Protein AF-A0A1F7LP90-F1 (afdb_monomer_lite)

Radius of gyration: 12.47 Å; chains: 1; bounding box: 36×33×29 Å

Structure (mmCIF, N/CA/C/O backbone):
data_AF-A0A1F7LP90-F1
#
_entry.id   AF-A0A1F7LP90-F1
#
loop_
_atom_site.group_PDB
_atom_site.id
_atom_site.type_symbol
_atom_site.label_atom_id
_atom_site.label_alt_id
_atom_site.label_comp_id
_atom_site.label_asym_id
_atom_site.label_entity_id
_atom_site.label_seq_id
_atom_site.pdbx_PDB_ins_code
_atom_site.Cartn_x
_atom_site.Cartn_y
_atom_site.Cartn_z
_atom_site.occupancy
_atom_site.B_iso_or_equiv
_atom_site.auth_seq_id
_atom_site.auth_comp_id
_atom_site.auth_asym_id
_atom_site.auth_atom_id
_atom_site.pdbx_PDB_model_num
ATOM 1 N N . MET A 1 1 ? -10.180 -20.542 -6.041 1.00 53.03 1 MET A N 1
ATOM 2 C CA . MET A 1 1 ? -10.429 -19.381 -5.157 1.00 53.03 1 MET A CA 1
ATOM 3 C C . MET A 1 1 ? -9.610 -18.208 -5.673 1.00 53.03 1 MET A C 1
ATOM 5 O O . MET A 1 1 ? -8.458 -18.454 -6.013 1.00 53.03 1 MET A O 1
ATOM 9 N N . PRO A 1 2 ? -10.156 -16.986 -5.789 1.00 72.31 2 PRO A N 1
ATOM 10 C CA . PRO A 1 2 ? -9.343 -15.823 -6.135 1.00 72.31 2 PRO A CA 1
ATOM 11 C C . PRO A 1 2 ? -8.378 -15.505 -4.983 1.00 72.31 2 PRO A C 1
ATOM 13 O O . PRO A 1 2 ? -8.779 -15.506 -3.820 1.00 72.31 2 PRO A O 1
ATOM 16 N N . VAL A 1 3 ? -7.107 -15.271 -5.311 1.00 78.69 3 VAL A N 1
ATOM 17 C CA . VAL A 1 3 ? -6.059 -14.863 -4.361 1.00 78.69 3 VAL A CA 1
ATOM 18 C C . VAL A 1 3 ? -5.804 -13.360 -4.470 1.00 78.69 3 VAL A C 1
ATOM 20 O O . VAL A 1 3 ? -6.022 -12.764 -5.525 1.00 78.69 3 VAL A O 1
ATOM 23 N N . ALA A 1 4 ? -5.361 -12.738 -3.375 1.00 84.75 4 ALA A N 1
ATOM 24 C CA . ALA A 1 4 ? -5.007 -11.322 -3.364 1.00 84.75 4 ALA A CA 1
ATOM 25 C C . ALA A 1 4 ? -3.843 -11.049 -4.331 1.00 84.75 4 ALA A C 1
ATOM 27 O O . ALA A 1 4 ? -2.809 -11.710 -4.275 1.00 84.75 4 ALA A O 1
ATOM 28 N N . THR A 1 5 ? -4.020 -10.066 -5.211 1.00 92.12 5 THR A N 1
ATOM 29 C CA . THR A 1 5 ? -2.978 -9.599 -6.142 1.00 92.12 5 THR A CA 1
ATOM 30 C C . THR A 1 5 ? -2.062 -8.563 -5.478 1.00 92.12 5 THR A C 1
ATOM 32 O O . THR A 1 5 ? -2.381 -8.036 -4.408 1.00 92.12 5 THR A O 1
ATOM 35 N N . THR A 1 6 ? -0.947 -8.218 -6.126 1.00 94.31 6 THR A N 1
ATOM 36 C CA . THR A 1 6 ? 0.036 -7.234 -5.636 1.00 94.31 6 THR A CA 1
ATOM 37 C C . THR A 1 6 ? -0.615 -5.912 -5.226 1.00 94.31 6 THR A C 1
ATOM 39 O O . THR A 1 6 ? -0.371 -5.429 -4.121 1.00 94.31 6 THR A O 1
ATOM 42 N N . GLY A 1 7 ? -1.527 -5.368 -6.041 1.00 94.31 7 GLY A N 1
ATOM 43 C CA . GLY A 1 7 ? -2.256 -4.142 -5.693 1.00 94.31 7 GLY A CA 1
ATOM 44 C C . GLY A 1 7 ? -3.084 -4.248 -4.402 1.00 94.31 7 GLY A C 1
ATOM 45 O O . GLY A 1 7 ? -3.140 -3.302 -3.617 1.00 94.31 7 GLY A O 1
ATOM 46 N N . HIS A 1 8 ? -3.680 -5.413 -4.120 1.00 95.12 8 HIS A N 1
ATOM 47 C CA . HIS A 1 8 ? -4.419 -5.637 -2.871 1.00 95.12 8 HIS A CA 1
ATOM 48 C C . HIS A 1 8 ? -3.479 -5.692 -1.662 1.00 95.12 8 HIS A C 1
ATOM 50 O O . HIS A 1 8 ? -3.808 -5.164 -0.599 1.00 95.12 8 HIS A O 1
ATOM 56 N N . LEU A 1 9 ? -2.299 -6.298 -1.824 1.00 94.69 9 LEU A N 1
ATOM 57 C CA . LEU A 1 9 ? -1.286 -6.357 -0.772 1.00 94.69 9 LEU A CA 1
ATOM 58 C C . LEU A 1 9 ? -0.732 -4.965 -0.451 1.00 94.69 9 LEU A C 1
ATOM 60 O O . LEU A 1 9 ? -0.607 -4.622 0.722 1.00 94.69 9 LEU A O 1
ATOM 64 N N . ILE A 1 10 ? -0.484 -4.135 -1.468 1.00 94.56 10 ILE A N 1
ATOM 65 C CA . ILE A 1 10 ? -0.075 -2.733 -1.289 1.00 94.56 10 ILE A CA 1
ATOM 66 C C . ILE A 1 10 ? -1.136 -1.964 -0.494 1.00 94.56 10 ILE A C 1
ATOM 68 O O . ILE A 1 10 ? -0.812 -1.332 0.513 1.00 94.56 10 ILE A O 1
ATOM 72 N N . ALA A 1 11 ? -2.408 -2.059 -0.891 1.00 95.06 11 ALA A N 1
ATOM 73 C CA . ALA A 1 11 ? -3.508 -1.399 -0.189 1.00 95.06 11 ALA A CA 1
ATOM 74 C C . ALA A 1 11 ? -3.604 -1.840 1.281 1.00 95.06 11 ALA A C 1
ATOM 76 O O . ALA A 1 11 ? -3.773 -1.009 2.175 1.00 95.06 11 ALA A O 1
ATOM 77 N N . LEU A 1 12 ? -3.444 -3.140 1.550 1.00 93.44 12 LEU A N 1
ATOM 78 C CA . LEU A 1 12 ? -3.467 -3.667 2.910 1.00 93.44 12 LEU A CA 1
ATOM 79 C C . LEU A 1 12 ? -2.280 -3.168 3.738 1.00 93.44 12 LEU A C 1
ATOM 81 O O . LEU A 1 12 ? -2.457 -2.829 4.904 1.00 93.44 12 LEU A O 1
ATOM 85 N N . LYS A 1 13 ? -1.086 -3.084 3.147 1.00 92.00 13 LYS A N 1
ATOM 86 C CA . LYS A 1 13 ? 0.098 -2.546 3.821 1.00 92.00 13 LYS A CA 1
ATOM 87 C C . LYS A 1 13 ? -0.061 -1.064 4.157 1.00 92.00 13 LYS A C 1
ATOM 89 O O . LYS A 1 13 ? 0.259 -0.687 5.276 1.00 92.00 13 LYS A O 1
ATOM 94 N N . ILE A 1 14 ? -0.644 -0.250 3.272 1.00 92.44 14 ILE A N 1
ATOM 95 C CA . ILE A 1 14 ? -1.012 1.144 3.587 1.00 92.44 14 ILE A CA 1
ATOM 96 C C . ILE A 1 14 ? -2.031 1.195 4.738 1.00 92.44 14 ILE A C 1
ATOM 98 O O . ILE A 1 14 ? -1.835 1.911 5.722 1.00 92.44 14 ILE A O 1
ATOM 102 N N . LEU A 1 15 ? -3.088 0.379 4.679 1.00 91.38 15 LEU A N 1
ATOM 103 C CA . LEU A 1 15 ? -4.108 0.312 5.731 1.00 91.38 15 LEU A CA 1
ATOM 104 C C . LEU A 1 15 ? -3.554 -0.157 7.088 1.00 91.38 15 LEU A C 1
ATOM 106 O O . LEU A 1 15 ? -4.018 0.312 8.127 1.00 91.38 15 LEU A O 1
ATOM 110 N N . AL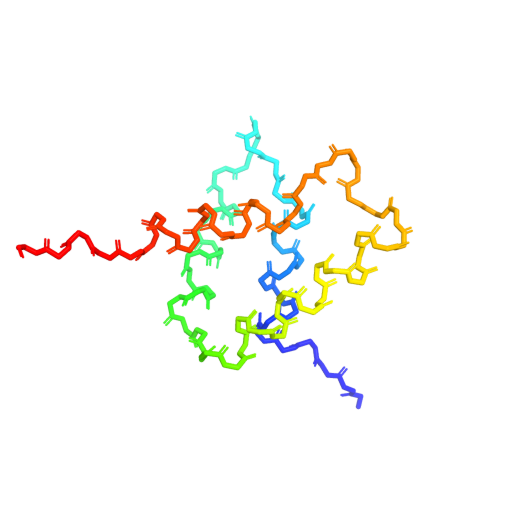A A 1 16 ? -2.594 -1.079 7.095 1.00 87.62 16 ALA A N 1
ATOM 111 C CA . ALA A 1 16 ? -2.002 -1.639 8.308 1.00 87.62 16 ALA A CA 1
ATOM 112 C C . ALA A 1 16 ? -0.833 -0.810 8.857 1.00 87.62 16 ALA A C 1
ATOM 114 O O . ALA A 1 16 ? -0.434 -1.026 9.999 1.00 87.62 16 ALA A O 1
ATOM 115 N N . ARG A 1 17 ? -0.299 0.128 8.065 1.00 80.44 17 ARG A N 1
ATOM 116 C CA . ARG A 1 17 ? 0.873 0.932 8.412 1.00 80.44 17 ARG A CA 1
ATOM 117 C C . ARG A 1 17 ? 0.670 1.665 9.738 1.00 80.44 17 ARG A C 1
ATOM 119 O O . ARG A 1 17 ? -0.209 2.516 9.834 1.00 80.44 17 ARG A O 1
ATOM 126 N N . ASP A 1 18 ? 1.507 1.364 10.723 1.00 69.44 18 ASP A N 1
ATOM 127 C CA . ASP A 1 18 ? 1.663 2.141 11.952 1.00 69.44 18 ASP A CA 1
ATOM 128 C C . ASP A 1 18 ? 3.095 2.686 11.992 1.00 69.44 18 ASP A C 1
ATOM 130 O O . ASP A 1 18 ? 4.045 1.971 12.325 1.00 69.44 18 ASP A O 1
ATOM 134 N N . ASP A 1 19 ? 3.251 3.959 11.621 1.00 57.97 19 ASP A N 1
ATOM 135 C CA . ASP A 1 19 ? 4.555 4.627 11.549 1.00 57.97 19 ASP A CA 1
ATOM 136 C C . ASP A 1 19 ? 5.241 4.757 12.924 1.00 57.97 19 ASP A C 1
ATOM 138 O O . ASP A 1 19 ? 6.423 5.092 12.984 1.00 57.97 19 ASP A O 1
ATOM 142 N N . ARG A 1 20 ? 4.545 4.467 14.037 1.00 57.06 20 ARG A N 1
ATOM 143 C CA . ARG A 1 20 ? 5.106 4.581 15.393 1.00 57.06 20 ARG A CA 1
ATOM 144 C C . ARG A 1 20 ? 5.766 3.298 15.897 1.00 57.06 20 ARG A C 1
ATOM 146 O O . ARG A 1 20 ? 6.553 3.387 16.836 1.00 57.06 20 ARG A O 1
ATOM 153 N N . THR A 1 21 ? 5.471 2.122 15.328 1.00 55.94 21 THR A N 1
ATOM 154 C CA . THR A 1 21 ? 5.881 0.840 15.946 1.00 55.94 21 THR A CA 1
ATOM 155 C C . THR A 1 21 ? 6.444 -0.230 15.004 1.00 55.94 21 THR A C 1
ATOM 157 O O . THR A 1 21 ? 6.927 -1.250 15.499 1.00 55.94 21 THR A O 1
ATOM 160 N N . ARG A 1 22 ? 6.437 -0.052 13.670 1.00 54.41 22 ARG A N 1
ATOM 161 C CA . ARG A 1 22 ? 6.800 -1.144 12.737 1.00 54.41 22 ARG A CA 1
ATOM 162 C C . ARG A 1 22 ? 7.714 -0.727 11.576 1.00 54.41 22 ARG A C 1
ATOM 164 O O . ARG A 1 22 ? 7.250 -0.566 10.448 1.00 54.41 22 ARG A O 1
ATOM 171 N N . PRO A 1 23 ? 9.040 -0.654 11.789 1.00 61.31 23 PRO A N 1
ATOM 172 C CA . PRO A 1 23 ? 9.997 -0.401 10.705 1.00 61.31 23 PRO A CA 1
ATOM 173 C C . PRO A 1 23 ? 9.969 -1.462 9.582 1.00 61.31 23 PRO A C 1
ATOM 175 O O . PRO A 1 23 ? 10.303 -1.148 8.442 1.00 61.31 23 PRO A O 1
ATOM 178 N N . GLN A 1 24 ? 9.532 -2.697 9.865 1.00 61.41 24 GLN A N 1
ATOM 179 C CA . GLN A 1 24 ? 9.450 -3.785 8.876 1.00 61.41 24 GLN A CA 1
ATOM 180 C C . GLN A 1 24 ? 8.315 -3.619 7.851 1.00 61.41 24 GLN A C 1
ATOM 182 O O . GLN A 1 24 ? 8.500 -3.993 6.696 1.00 61.41 24 GLN A O 1
ATOM 187 N N . ASP A 1 25 ? 7.189 -2.985 8.203 1.00 67.56 25 ASP A N 1
ATOM 188 C CA . ASP A 1 25 ? 6.074 -2.792 7.255 1.00 67.56 25 ASP A CA 1
ATOM 189 C C . ASP A 1 25 ? 6.463 -1.891 6.075 1.00 67.56 25 ASP A C 1
ATOM 191 O O . ASP A 1 25 ? 5.937 -2.031 4.968 1.00 67.56 25 ASP A O 1
ATOM 195 N N . ARG A 1 26 ? 7.444 -1.005 6.289 1.00 74.19 26 ARG A N 1
ATOM 196 C CA . ARG A 1 26 ? 8.026 -0.176 5.234 1.00 74.19 26 ARG A CA 1
ATOM 197 C C . ARG A 1 26 ? 8.829 -1.006 4.231 1.00 74.19 26 ARG A C 1
ATOM 199 O O . ARG A 1 26 ? 8.771 -0.711 3.043 1.00 74.19 26 ARG A O 1
ATOM 206 N N . VAL A 1 27 ? 9.561 -2.026 4.682 1.00 82.19 27 VAL A N 1
ATOM 207 C CA . VAL A 1 27 ? 10.401 -2.870 3.811 1.00 82.19 27 VAL A CA 1
ATOM 208 C C . VAL A 1 27 ? 9.535 -3.691 2.859 1.00 82.19 27 VAL A C 1
ATOM 210 O O . VAL A 1 27 ? 9.785 -3.693 1.654 1.00 82.19 27 VAL A O 1
ATOM 213 N N . ASP A 1 28 ? 8.469 -4.306 3.373 1.00 86.56 28 ASP A N 1
ATOM 214 C CA . ASP A 1 28 ? 7.535 -5.080 2.548 1.00 86.56 28 ASP A CA 1
ATOM 215 C C . ASP A 1 28 ? 6.853 -4.204 1.496 1.00 86.56 28 ASP A C 1
ATOM 217 O O . ASP A 1 28 ? 6.720 -4.592 0.337 1.00 86.56 28 ASP A O 1
ATOM 221 N N . LEU A 1 29 ? 6.429 -3.001 1.891 1.00 89.25 29 LEU A N 1
ATOM 222 C CA . LEU A 1 29 ? 5.761 -2.074 0.988 1.00 89.25 29 LEU A CA 1
ATOM 223 C C . LEU A 1 29 ? 6.697 -1.587 -0.130 1.00 89.25 29 LEU A C 1
ATOM 225 O O . LEU A 1 29 ? 6.274 -1.483 -1.279 1.00 89.25 29 LEU A O 1
ATOM 229 N N . VAL A 1 30 ? 7.975 -1.348 0.185 1.00 90.44 30 VAL A N 1
ATOM 230 C CA . VAL A 1 30 ? 9.023 -1.040 -0.803 1.00 90.44 30 VAL A CA 1
ATOM 231 C C . VAL A 1 30 ? 9.196 -2.188 -1.796 1.00 90.44 30 VAL A C 1
ATOM 233 O O . VAL A 1 30 ? 9.195 -1.943 -3.001 1.00 90.44 30 VAL A O 1
ATOM 236 N N . ALA A 1 31 ? 9.304 -3.427 -1.313 1.00 91.62 31 ALA A N 1
ATOM 237 C CA . ALA A 1 31 ? 9.471 -4.599 -2.170 1.00 91.62 31 ALA A CA 1
ATOM 238 C C . ALA A 1 31 ? 8.257 -4.823 -3.088 1.00 91.62 31 ALA A C 1
ATOM 240 O O . ALA A 1 31 ? 8.422 -5.039 -4.289 1.00 91.62 31 ALA A O 1
ATOM 241 N N . LEU A 1 32 ? 7.038 -4.701 -2.549 1.00 92.69 32 LEU A N 1
ATOM 242 C CA . LEU A 1 32 ? 5.805 -4.802 -3.333 1.00 92.69 32 LEU A CA 1
ATOM 243 C C . LEU A 1 32 ? 5.728 -3.717 -4.408 1.00 92.69 32 LEU A C 1
ATOM 245 O O . LEU A 1 32 ? 5.388 -4.014 -5.548 1.00 92.69 32 LEU A O 1
ATOM 249 N N . ALA A 1 33 ? 6.069 -2.474 -4.067 1.00 91.81 33 ALA A N 1
ATOM 250 C CA . ALA A 1 33 ? 6.038 -1.365 -5.014 1.00 91.81 33 ALA A CA 1
ATOM 251 C C . ALA A 1 33 ? 7.104 -1.485 -6.111 1.00 91.81 33 ALA A C 1
ATOM 253 O O . ALA A 1 33 ? 6.847 -1.093 -7.244 1.00 91.81 33 ALA A O 1
ATOM 254 N N . ALA A 1 34 ? 8.271 -2.055 -5.800 1.00 91.56 34 ALA A N 1
ATOM 255 C CA . ALA A 1 34 ? 9.309 -2.326 -6.792 1.00 91.56 34 ALA A CA 1
ATOM 256 C C . ALA A 1 34 ? 8.894 -3.412 -7.803 1.00 91.56 34 ALA A C 1
ATOM 258 O O . ALA A 1 34 ? 9.317 -3.366 -8.955 1.00 91.56 34 ALA A O 1
ATOM 259 N N . ALA A 1 35 ? 8.064 -4.373 -7.384 1.00 91.94 35 ALA A N 1
ATOM 260 C CA . ALA A 1 35 ? 7.548 -5.445 -8.237 1.00 91.94 35 ALA A CA 1
ATOM 261 C C . ALA A 1 35 ? 6.204 -5.114 -8.919 1.00 91.94 35 ALA A C 1
ATOM 263 O O . ALA A 1 35 ? 5.743 -5.882 -9.762 1.00 91.94 35 ALA A O 1
ATOM 264 N N . ALA A 1 36 ? 5.556 -4.009 -8.543 1.00 94.12 36 ALA A N 1
ATOM 265 C CA . ALA A 1 36 ? 4.226 -3.645 -9.018 1.00 94.12 36 ALA A CA 1
ATOM 266 C C . ALA A 1 36 ? 4.244 -3.120 -10.458 1.00 94.12 36 ALA A C 1
ATOM 268 O O . ALA A 1 36 ? 5.004 -2.213 -10.804 1.00 94.12 36 ALA A O 1
ATOM 269 N N . ALA A 1 37 ? 3.330 -3.626 -11.285 1.00 94.31 37 ALA A N 1
ATOM 270 C CA . ALA A 1 37 ? 3.013 -3.003 -12.560 1.00 94.31 37 ALA A CA 1
ATOM 271 C C . ALA A 1 37 ? 2.146 -1.746 -12.341 1.00 94.31 37 ALA A C 1
ATOM 273 O O . ALA A 1 37 ? 1.466 -1.628 -11.318 1.00 94.31 37 ALA A O 1
ATOM 274 N N . PRO A 1 38 ? 2.059 -0.823 -13.318 1.00 94.19 38 PRO A N 1
ATOM 275 C CA . PRO A 1 38 ? 1.164 0.333 -13.215 1.00 94.19 38 PRO A CA 1
ATOM 276 C C . PRO A 1 38 ? -0.294 -0.050 -12.902 1.00 94.19 38 PRO A C 1
ATOM 278 O O . PRO A 1 38 ? -0.956 0.620 -12.115 1.00 94.19 38 PRO A O 1
ATOM 281 N N . ALA A 1 39 ? -0.768 -1.175 -13.450 1.00 95.19 39 ALA A N 1
ATOM 282 C CA . ALA A 1 39 ? -2.102 -1.705 -13.175 1.00 95.19 39 ALA A CA 1
ATOM 283 C C . ALA A 1 39 ? -2.295 -2.129 -11.706 1.00 95.19 39 ALA A C 1
ATOM 285 O O . ALA A 1 39 ? -3.381 -1.943 -11.160 1.00 95.19 39 ALA A O 1
ATOM 286 N N . ASP A 1 40 ? -1.253 -2.641 -11.041 1.00 96.06 40 ASP A N 1
ATOM 287 C CA . ASP A 1 40 ? -1.312 -2.978 -9.615 1.00 96.06 40 ASP A CA 1
ATOM 288 C C . ASP A 1 40 ? -1.480 -1.726 -8.754 1.00 96.06 40 ASP A C 1
ATOM 290 O O . ASP A 1 40 ? -2.195 -1.756 -7.753 1.00 96.06 40 ASP A O 1
ATOM 294 N N . ILE A 1 41 ? -0.861 -0.612 -9.159 1.00 96.38 41 ILE A N 1
ATOM 295 C CA . ILE A 1 41 ? -0.999 0.668 -8.462 1.00 96.38 41 ILE A CA 1
ATOM 296 C C . ILE A 1 41 ? -2.422 1.214 -8.614 1.00 96.38 41 ILE A C 1
ATOM 298 O O . ILE A 1 41 ? -3.023 1.610 -7.616 1.00 96.38 41 ILE A O 1
ATOM 302 N N . GLU A 1 42 ? -3.007 1.170 -9.815 1.00 97.06 42 GLU A N 1
ATOM 303 C CA . GLU A 1 42 ? -4.417 1.553 -9.996 1.00 97.06 42 GLU A CA 1
ATOM 304 C C . GLU A 1 42 ? -5.358 0.669 -9.175 1.00 97.06 42 GLU A C 1
ATOM 306 O O . GLU A 1 42 ? -6.305 1.148 -8.546 1.00 97.06 42 GLU A O 1
ATOM 311 N N . GLN A 1 43 ? -5.067 -0.627 -9.106 1.00 96.94 43 GLN A N 1
ATOM 312 C CA . GLN A 1 43 ? -5.854 -1.544 -8.301 1.00 96.94 43 GLN A CA 1
ATOM 313 C C . GLN A 1 43 ? -5.696 -1.274 -6.794 1.00 96.94 43 GLN A C 1
A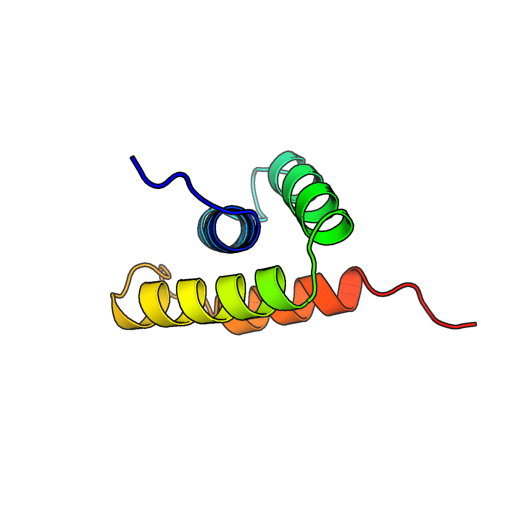TOM 315 O O . GLN A 1 43 ? -6.669 -1.381 -6.044 1.00 96.94 43 GLN A O 1
ATOM 320 N N . ALA A 1 44 ? -4.505 -0.873 -6.336 1.00 96.94 44 ALA A N 1
ATOM 321 C CA . ALA A 1 44 ? -4.289 -0.427 -4.963 1.00 96.94 44 ALA A CA 1
ATOM 322 C C . ALA A 1 44 ? -5.114 0.832 -4.652 1.00 96.94 44 ALA A C 1
ATOM 324 O O . ALA A 1 44 ? -5.784 0.880 -3.619 1.00 96.94 44 ALA A O 1
ATOM 325 N N . ARG A 1 45 ? -5.150 1.812 -5.567 1.00 97.75 45 ARG A N 1
ATOM 326 C CA . ARG A 1 45 ? -6.000 3.009 -5.433 1.00 97.75 45 ARG A CA 1
ATOM 327 C C . ARG A 1 45 ? -7.477 2.647 -5.324 1.00 97.75 45 ARG A C 1
ATOM 329 O O . ARG A 1 45 ? -8.154 3.127 -4.415 1.00 97.75 45 ARG A O 1
ATOM 336 N N . ALA A 1 46 ? -7.968 1.768 -6.197 1.00 97.56 46 ALA A N 1
ATOM 337 C CA . ALA A 1 46 ? -9.355 1.308 -6.166 1.00 97.56 46 ALA A CA 1
ATOM 338 C C . ALA A 1 46 ? -9.699 0.607 -4.839 1.00 97.56 46 ALA A C 1
ATOM 340 O O . ALA A 1 46 ? -10.735 0.888 -4.230 1.00 97.56 46 ALA A O 1
ATOM 341 N N . ALA A 1 47 ? -8.808 -0.257 -4.345 1.00 96.81 47 ALA A N 1
ATOM 342 C CA . ALA A 1 47 ? -8.987 -0.935 -3.066 1.00 96.81 47 ALA A CA 1
ATOM 343 C C . ALA A 1 47 ? -9.003 0.052 -1.884 1.00 96.81 47 ALA A C 1
ATOM 345 O O . ALA A 1 47 ? -9.883 -0.036 -1.027 1.00 96.81 47 ALA A O 1
ATOM 346 N N . LEU A 1 48 ? -8.090 1.028 -1.850 1.00 97.00 48 LEU A N 1
ATOM 347 C CA . LEU A 1 48 ? -8.050 2.058 -0.807 1.00 97.00 48 LEU A CA 1
ATOM 348 C C . LEU A 1 48 ? -9.282 2.968 -0.827 1.00 97.00 48 LEU A C 1
ATOM 350 O O . LEU A 1 48 ? -9.811 3.301 0.237 1.00 97.00 48 LEU A O 1
ATOM 354 N N . ALA A 1 49 ? -9.777 3.329 -2.013 1.00 97.12 49 ALA A N 1
ATOM 355 C CA . ALA A 1 49 ? -11.024 4.073 -2.153 1.00 97.12 49 ALA A CA 1
ATOM 356 C C . ALA A 1 49 ? -12.199 3.292 -1.546 1.00 97.12 49 ALA A C 1
ATOM 358 O O . ALA A 1 49 ? -12.966 3.840 -0.758 1.00 97.12 49 ALA A O 1
ATOM 359 N N . LEU A 1 50 ? -12.292 1.991 -1.829 1.00 97.06 50 LEU A N 1
ATOM 360 C CA . LEU A 1 50 ? -13.346 1.126 -1.305 1.00 97.06 50 LEU A CA 1
ATOM 361 C C . LEU A 1 50 ? -13.250 0.911 0.217 1.00 97.06 50 LEU A C 1
ATOM 363 O O . LEU A 1 50 ? -14.264 0.922 0.913 1.00 97.06 50 LEU A O 1
ATOM 367 N N . ILE A 1 51 ? -12.038 0.740 0.747 1.00 95.38 51 ILE A N 1
ATOM 368 C CA . ILE A 1 51 ? -11.764 0.672 2.193 1.00 95.38 51 ILE A CA 1
ATOM 369 C C . ILE A 1 51 ? -12.215 1.967 2.878 1.00 95.38 51 ILE A C 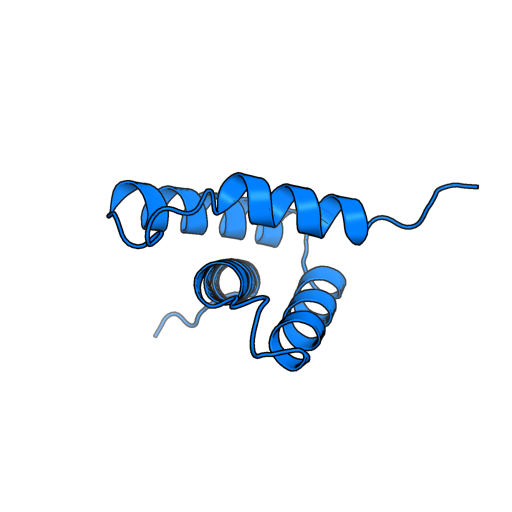1
ATOM 371 O O . ILE A 1 51 ? -12.860 1.913 3.926 1.00 95.38 51 ILE A O 1
ATOM 375 N N . THR A 1 52 ? -11.917 3.113 2.258 1.00 95.75 52 THR A N 1
ATOM 376 C CA . THR A 1 52 ? -12.272 4.439 2.779 1.00 95.75 52 THR A CA 1
ATOM 377 C C . THR A 1 52 ? -13.783 4.661 2.775 1.00 95.75 52 THR A C 1
ATOM 379 O O . THR A 1 52 ? -14.358 5.085 3.775 1.00 95.75 52 THR A O 1
ATOM 382 N N . GLN A 1 53 ? -14.454 4.306 1.677 1.00 96.69 53 GLN A N 1
ATOM 383 C CA . GLN A 1 53 ? -15.916 4.371 1.571 1.00 96.69 53 GLN A CA 1
ATOM 384 C C . GLN A 1 53 ? -16.618 3.511 2.630 1.00 96.69 53 GLN A C 1
ATOM 386 O O . GLN A 1 53 ? -17.706 3.854 3.081 1.00 96.69 53 GLN A O 1
ATOM 391 N N . ARG A 1 54 ? -15.991 2.409 3.055 1.00 96.44 54 ARG A N 1
ATOM 392 C CA . ARG A 1 54 ? -16.514 1.514 4.096 1.00 96.44 54 ARG A CA 1
ATOM 393 C C . ARG A 1 54 ? -16.159 1.929 5.526 1.00 96.44 54 ARG A C 1
ATOM 395 O O . ARG A 1 54 ? -16.597 1.265 6.459 1.00 96.44 54 ARG A O 1
ATOM 402 N N . GLY A 1 55 ? -15.388 3.000 5.720 1.00 94.69 55 GLY A N 1
ATOM 403 C CA . GLY A 1 55 ? -15.067 3.522 7.053 1.0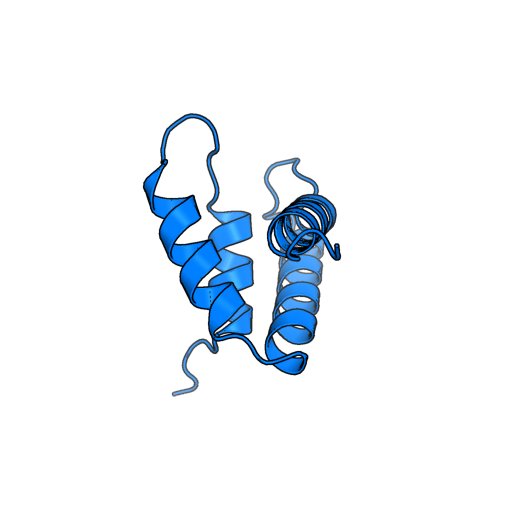0 94.69 55 GLY A CA 1
ATOM 404 C C . GLY A 1 55 ? -13.919 2.806 7.772 1.00 94.69 55 GLY A C 1
ATOM 405 O O . GLY A 1 55 ? -13.722 3.010 8.969 1.00 94.69 55 GLY A O 1
ATOM 406 N N . PHE A 1 56 ? -13.132 1.979 7.078 1.00 92.94 56 PHE A N 1
ATOM 407 C CA . PHE A 1 56 ? -12.047 1.206 7.697 1.00 92.94 56 PHE A CA 1
ATOM 408 C C . PHE A 1 56 ? -10.724 1.976 7.844 1.00 92.94 56 PHE A C 1
ATOM 410 O O . PHE A 1 56 ? -9.783 1.463 8.442 1.00 92.94 56 PHE A O 1
ATOM 417 N N . GLN A 1 57 ? -10.638 3.210 7.346 1.00 89.56 57 GLN A N 1
ATOM 418 C CA . GLN A 1 57 ? -9.426 4.038 7.315 1.00 89.56 57 GLN A CA 1
ATOM 419 C C . GLN A 1 57 ? -8.951 4.569 8.679 1.00 89.56 57 GLN A C 1
ATOM 421 O O . GLN A 1 57 ? -7.876 5.165 8.754 1.00 89.56 57 GLN A O 1
ATOM 426 N N . ARG A 1 58 ? -9.726 4.375 9.759 1.00 88.56 58 ARG A N 1
ATOM 427 C CA . ARG A 1 58 ? -9.371 4.780 11.140 1.00 88.56 58 ARG A CA 1
ATOM 428 C C . ARG A 1 58 ? -8.948 6.257 11.261 1.00 88.56 58 ARG A C 1
ATOM 430 O O . ARG A 1 58 ? -8.013 6.580 11.984 1.00 88.56 58 ARG A O 1
ATOM 437 N N . GLY A 1 59 ? -9.620 7.144 10.523 1.00 87.69 59 GLY A N 1
ATOM 438 C CA . GLY A 1 59 ? -9.348 8.588 10.529 1.00 87.69 59 GLY A CA 1
ATOM 439 C C . GLY A 1 59 ? -8.157 9.046 9.676 1.00 87.69 59 GLY A C 1
ATOM 440 O O . GLY A 1 59 ? -7.804 10.219 9.735 1.00 87.69 59 GLY A O 1
ATOM 441 N N . ARG A 1 60 ? -7.543 8.160 8.880 1.00 90.38 60 ARG A N 1
ATOM 442 C CA . ARG A 1 60 ? -6.405 8.491 8.004 1.00 90.38 60 ARG A CA 1
ATOM 443 C C . ARG A 1 60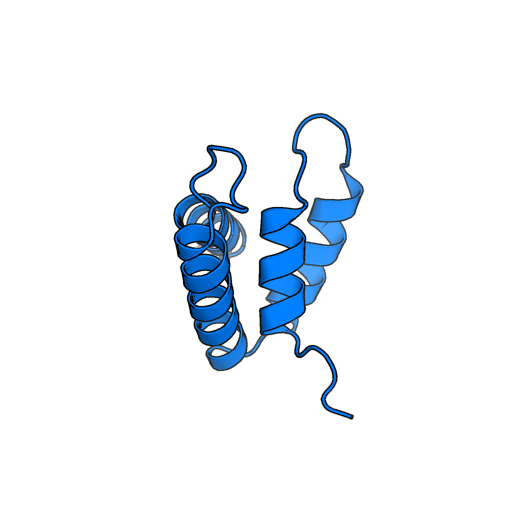 ? -6.823 8.731 6.558 1.00 90.38 60 ARG A C 1
ATOM 445 O O . ARG A 1 60 ? -7.865 8.244 6.115 1.00 90.38 60 ARG A O 1
ATOM 452 N N . ASN A 1 61 ? -5.973 9.428 5.807 1.00 93.06 61 ASN A N 1
ATOM 453 C CA . ASN A 1 61 ? -6.136 9.607 4.369 1.00 93.06 61 ASN A CA 1
ATOM 454 C C . ASN A 1 61 ? -5.259 8.605 3.609 1.00 93.06 61 ASN A C 1
ATOM 456 O O . ASN A 1 61 ? -4.162 8.927 3.164 1.00 93.06 61 ASN A O 1
ATOM 460 N N . LEU A 1 62 ? -5.782 7.391 3.426 1.00 94.31 62 LEU A N 1
ATOM 461 C CA . LEU A 1 62 ? -5.030 6.289 2.818 1.00 94.31 62 LEU A CA 1
ATOM 462 C C . LEU A 1 62 ? -4.551 6.602 1.392 1.00 94.31 62 LEU A C 1
ATOM 464 O O . LEU A 1 62 ? -3.503 6.116 0.975 1.00 94.31 62 LEU A O 1
ATOM 468 N N . MET A 1 63 ? -5.307 7.408 0.637 1.00 96.00 63 MET A N 1
ATOM 469 C CA . MET A 1 63 ? -4.907 7.806 -0.713 1.00 96.00 63 MET A CA 1
ATOM 470 C C . MET A 1 63 ? -3.697 8.744 -0.676 1.00 96.00 63 MET A C 1
ATOM 472 O O . MET A 1 63 ? -2.752 8.553 -1.435 1.00 96.00 63 MET A O 1
ATOM 476 N N . ALA A 1 64 ? -3.699 9.726 0.231 1.00 94.81 64 ALA A N 1
ATOM 477 C CA . ALA A 1 64 ? -2.548 10.603 0.423 1.00 94.81 64 ALA A CA 1
ATOM 478 C C . ALA A 1 64 ? -1.313 9.814 0.887 1.00 94.81 64 ALA A C 1
ATOM 480 O O . ALA A 1 64 ? -0.234 10.020 0.334 1.00 94.81 64 ALA A O 1
ATOM 481 N N . ASP A 1 65 ? -1.492 8.866 1.814 1.00 93.62 65 ASP A N 1
ATOM 482 C CA . ASP A 1 65 ? -0.417 8.003 2.318 1.00 93.62 65 ASP A CA 1
ATOM 483 C C . ASP A 1 65 ? 0.228 7.176 1.188 1.00 93.62 65 ASP A C 1
ATOM 485 O O . ASP A 1 65 ? 1.453 7.029 1.130 1.00 93.62 65 ASP A O 1
ATOM 489 N N . LEU A 1 66 ? -0.587 6.651 0.260 1.00 94.69 66 LEU A N 1
ATOM 490 C CA . LEU A 1 66 ? -0.101 5.935 -0.921 1.00 94.69 66 LEU A CA 1
ATOM 491 C C . LEU A 1 66 ? 0.683 6.863 -1.858 1.00 94.69 66 LEU A C 1
ATOM 493 O O . LEU A 1 66 ? 1.790 6.521 -2.263 1.00 94.69 66 LEU A O 1
ATOM 497 N N . GLU A 1 67 ? 0.145 8.034 -2.199 1.00 95.44 67 GLU A N 1
ATOM 498 C CA . GLU A 1 67 ? 0.798 8.962 -3.134 1.00 95.44 67 GLU A CA 1
ATOM 499 C C . GLU A 1 67 ? 2.083 9.580 -2.564 1.00 95.44 67 GLU A C 1
ATOM 501 O O . GLU A 1 67 ? 3.052 9.820 -3.288 1.00 95.44 67 GLU A O 1
ATOM 506 N N . GLU A 1 68 ? 2.134 9.838 -1.258 1.00 92.44 68 GLU A N 1
ATOM 507 C CA . GLU A 1 68 ? 3.367 10.223 -0.575 1.00 92.44 68 GLU A CA 1
ATOM 508 C C . GLU A 1 68 ? 4.414 9.112 -0.658 1.00 92.44 68 GLU A C 1
ATOM 510 O O . GLU A 1 68 ? 5.551 9.365 -1.063 1.00 92.44 68 GLU A O 1
ATOM 515 N N . PHE A 1 69 ? 4.017 7.875 -0.361 1.00 91.56 69 PHE A N 1
ATOM 516 C CA . PHE A 1 69 ? 4.905 6.728 -0.471 1.00 91.56 69 PHE A CA 1
ATOM 517 C C . PHE A 1 69 ? 5.434 6.547 -1.906 1.00 91.56 69 PH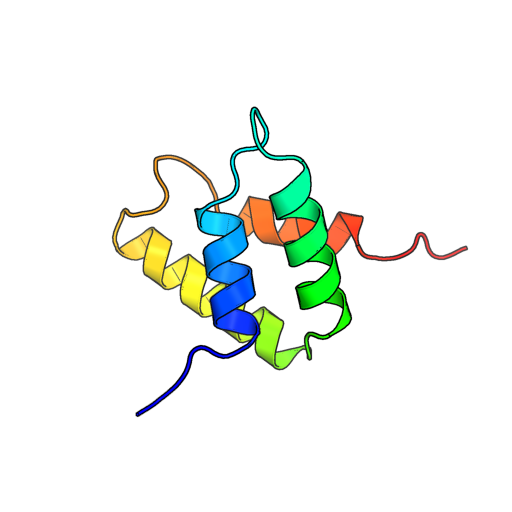E A C 1
ATOM 519 O O . PHE A 1 69 ? 6.642 6.441 -2.101 1.00 91.56 69 PHE A O 1
ATOM 526 N N . LEU A 1 70 ? 4.571 6.588 -2.926 1.00 92.00 70 LEU A N 1
ATOM 527 C CA . LEU A 1 70 ? 4.982 6.443 -4.328 1.00 92.00 70 LEU A CA 1
ATOM 528 C C . LEU A 1 70 ? 5.923 7.565 -4.786 1.00 92.00 70 LEU A C 1
ATOM 530 O O . LEU A 1 70 ? 6.857 7.312 -5.549 1.00 92.00 70 LEU A O 1
ATOM 534 N N . ARG A 1 71 ? 5.719 8.799 -4.307 1.00 92.06 71 ARG A N 1
ATOM 535 C CA . ARG A 1 71 ? 6.646 9.912 -4.564 1.00 92.06 71 ARG A CA 1
ATOM 536 C C . ARG A 1 71 ? 8.008 9.678 -3.924 1.00 92.06 71 ARG A C 1
ATOM 538 O O . ARG A 1 71 ? 9.009 9.898 -4.595 1.00 92.06 71 ARG A O 1
ATOM 545 N N . ALA A 1 72 ? 8.052 9.198 -2.682 1.00 88.31 72 ALA A N 1
ATOM 546 C CA . ALA A 1 72 ? 9.304 8.886 -1.992 1.00 88.31 72 ALA A CA 1
ATOM 547 C C . ALA A 1 72 ? 10.093 7.742 -2.660 1.00 88.31 72 ALA A C 1
ATOM 549 O O . ALA A 1 72 ? 11.312 7.680 -2.533 1.00 88.31 72 ALA A O 1
ATOM 550 N N . GLN A 1 73 ? 9.404 6.851 -3.380 1.00 84.38 73 GLN A N 1
ATOM 551 C CA . GLN A 1 73 ? 10.007 5.729 -4.103 1.00 84.38 73 GLN A CA 1
ATOM 552 C C . GLN A 1 73 ? 10.509 6.089 -5.504 1.00 84.38 73 GLN A C 1
ATOM 554 O O . GLN A 1 73 ? 11.265 5.317 -6.096 1.00 84.38 73 GLN A O 1
ATOM 559 N N . ARG A 1 74 ? 10.108 7.239 -6.063 1.00 79.12 74 ARG A N 1
ATOM 560 C CA . ARG A 1 74 ? 10.678 7.706 -7.328 1.00 79.12 74 ARG A CA 1
ATOM 561 C C . ARG A 1 74 ? 12.128 8.131 -7.082 1.00 79.12 74 ARG A C 1
ATOM 563 O O . ARG A 1 74 ? 12.351 9.000 -6.241 1.00 79.12 74 ARG A O 1
ATOM 570 N N . PRO A 1 75 ? 13.113 7.571 -7.806 1.00 61.69 75 PRO A N 1
ATOM 571 C CA . PRO A 1 75 ? 14.481 8.050 -7.689 1.00 61.69 75 PRO A CA 1
ATOM 572 C C . PRO A 1 75 ? 14.524 9.534 -8.065 1.00 61.69 75 PRO A C 1
ATOM 574 O O . PRO A 1 75 ? 13.860 9.955 -9.019 1.00 61.69 75 PRO A O 1
ATOM 577 N N . ALA A 1 76 ? 15.296 10.322 -7.310 1.00 55.59 76 ALA A N 1
ATOM 578 C CA . ALA A 1 76 ? 15.621 11.688 -7.694 1.00 55.59 76 ALA A CA 1
ATOM 579 C C . ALA A 1 76 ? 16.239 11.632 -9.095 1.00 55.59 76 ALA A C 1
ATOM 581 O O . ALA A 1 76 ? 17.277 11.002 -9.302 1.00 55.59 76 ALA A O 1
ATOM 582 N N . ARG A 1 77 ? 15.543 12.206 -10.077 1.00 46.09 77 ARG A N 1
ATOM 583 C CA . ARG A 1 77 ? 16.084 12.334 -11.427 1.00 46.09 77 ARG A CA 1
ATOM 584 C C . ARG A 1 77 ? 17.283 13.295 -11.331 1.00 46.09 77 ARG A C 1
ATOM 586 O O . ARG A 1 77 ? 17.093 14.351 -10.725 1.00 46.09 77 ARG A O 1
ATOM 593 N N . PRO A 1 78 ? 18.476 12.922 -11.831 1.00 51.06 78 PRO A N 1
ATOM 594 C CA . PRO A 1 78 ? 19.627 13.821 -11.857 1.00 51.06 78 PRO A CA 1
ATOM 595 C C . PRO A 1 78 ? 19.357 15.054 -12.724 1.00 51.06 78 PRO A C 1
ATOM 597 O O . PRO A 1 78 ? 18.522 14.950 -13.658 1.00 51.06 78 PRO A O 1
#

Secondary structure (DSSP, 8-state):
-PPPPHHHHHHHHHHH--TTT-HHHHHHHHHHHHH--HHHHHHHHHHHHHHHHTTTTTT--HHHHHHHHHHHHS----

pLDDT: mean 86.18, std 13.85, range [46.09, 97.75]

Sequence (78 aa):
MPVATTGHLIALKILARDDRTRPQDRVDLVALAAAAAPADIEQARAALALITQRGFQRGRNLMADLEEFLRAQRPARP

Foldseek 3Di:
DDDDDLLNVLLVLLQPDDVPPDPPSLVVNLVSVVVDDPVSVVSNVVNNVVCVVVPSSVPDDSNVSSVVSVVVSDPDDD